Protein AF-A0A395HA21-F1 (afdb_monomer_lite)

pLDDT: mean 70.27, std 20.76, range [34.28, 98.25]

Secondary structure (DSSP, 8-state):
-------------PPP----PPPGGGGS-HHHHHHHHHHHHHHHHHTSSS--HHHHHHHHHHHHHHHHHHHHHHHHHHHHTT---------------S-PPP---------------------S------HHHHHHHHHHHHS-----------------

Structure (mmCIF, N/CA/C/O backbone):
data_AF-A0A395HA21-F1
#
_entry.id   AF-A0A395HA21-F1
#
loop_
_atom_site.group_PDB
_atom_site.id
_atom_site.type_symbol
_atom_site.label_atom_id
_atom_site.label_alt_id
_atom_site.label_comp_id
_atom_site.label_asym_id
_atom_site.label_entity_id
_atom_site.label_seq_id
_atom_site.pdbx_PDB_ins_code
_atom_site.Cartn_x
_atom_site.Cartn_y
_atom_site.Cartn_z
_atom_site.occupancy
_atom_site.B_iso_or_equiv
_atom_site.auth_seq_id
_atom_site.auth_comp_id
_atom_site.auth_asym_id
_atom_site.auth_atom_id
_atom_site.pdbx_PDB_model_num
ATOM 1 N N . MET A 1 1 ? -11.112 69.342 29.664 1.00 49.16 1 MET A N 1
ATOM 2 C CA . MET A 1 1 ? -11.688 67.986 29.540 1.00 49.16 1 MET A CA 1
ATOM 3 C C . MET A 1 1 ? -12.685 68.012 28.393 1.00 49.16 1 MET A C 1
ATOM 5 O O . MET A 1 1 ? -13.683 68.688 28.563 1.00 49.16 1 MET A O 1
ATOM 9 N N . SER A 1 2 ? -12.407 67.342 27.269 1.00 48.25 2 SER A N 1
ATOM 10 C CA . SER A 1 2 ? -13.402 66.974 26.243 1.00 48.25 2 SER A CA 1
ATOM 11 C C . SER A 1 2 ? -12.872 65.778 25.454 1.00 48.25 2 SER A C 1
ATOM 13 O O . SER A 1 2 ? -11.763 65.806 24.929 1.00 48.25 2 SER A O 1
ATOM 15 N N . TYR A 1 3 ? -13.663 64.717 25.450 1.00 50.31 3 TYR A N 1
ATOM 16 C CA . TYR A 1 3 ? -13.433 63.401 24.862 1.00 50.31 3 TYR A CA 1
ATOM 17 C C . TYR A 1 3 ? -13.964 63.403 23.427 1.00 50.31 3 TYR A C 1
ATOM 19 O O . TYR A 1 3 ? -15.139 63.689 23.207 1.00 50.31 3 TYR A O 1
ATOM 27 N N . THR A 1 4 ? -13.130 63.052 22.451 1.00 57.47 4 THR A N 1
ATOM 28 C CA . THR A 1 4 ? -13.604 62.657 21.121 1.00 57.47 4 THR A CA 1
ATOM 29 C C . THR A 1 4 ? -13.410 61.160 20.944 1.00 57.47 4 THR A C 1
ATOM 31 O O . THR A 1 4 ? -12.383 60.574 21.282 1.00 57.47 4 THR A O 1
ATOM 34 N N . SER A 1 5 ? -14.499 60.545 20.505 1.00 57.50 5 SER A N 1
ATOM 35 C CA . SER A 1 5 ? -14.757 59.118 20.446 1.00 57.50 5 SER A CA 1
ATOM 36 C C . SER A 1 5 ? -14.635 58.613 19.008 1.00 57.50 5 SER A C 1
ATOM 38 O O . SER A 1 5 ? -14.953 59.345 18.075 1.00 57.50 5 SER A O 1
ATOM 40 N N . SER A 1 6 ? -14.310 57.319 18.886 1.00 52.41 6 SER A N 1
ATOM 41 C CA . SER A 1 6 ? -14.454 56.446 17.702 1.00 52.41 6 SER A CA 1
ATOM 42 C C . SER A 1 6 ? -13.463 56.701 16.550 1.00 52.41 6 SER A C 1
ATOM 44 O O . SER A 1 6 ? -13.144 57.826 16.216 1.00 52.41 6 SER A O 1
ATOM 46 N N . SER A 1 7 ? -12.885 55.698 15.885 1.00 54.88 7 SER A N 1
ATOM 47 C CA . SER A 1 7 ? -13.461 54.426 15.445 1.00 54.88 7 SER A CA 1
ATOM 48 C C . SER A 1 7 ? -12.367 53.361 15.271 1.00 54.88 7 SER A C 1
ATOM 50 O O . SER A 1 7 ? -11.304 53.627 14.709 1.00 54.88 7 SER A O 1
ATOM 52 N N . ARG A 1 8 ? -12.634 52.138 15.746 1.00 59.31 8 ARG A N 1
ATOM 53 C CA . ARG A 1 8 ? -11.803 50.955 15.496 1.00 59.31 8 ARG A CA 1
ATOM 54 C C . ARG A 1 8 ? -12.251 50.307 14.187 1.00 59.31 8 ARG A C 1
ATOM 56 O O . ARG A 1 8 ? -13.202 49.536 14.184 1.00 59.31 8 ARG A O 1
ATOM 63 N N . PHE A 1 9 ? -11.519 50.541 13.105 1.00 51.97 9 PHE A N 1
ATOM 64 C CA . PHE A 1 9 ? -11.480 49.601 11.985 1.00 51.97 9 PHE A CA 1
ATOM 65 C C . PHE A 1 9 ? -10.106 48.940 11.962 1.00 51.97 9 PHE A C 1
ATOM 67 O O . PHE A 1 9 ? -9.192 49.353 11.251 1.00 51.97 9 PHE A O 1
ATOM 74 N N . SER A 1 10 ? -9.946 47.902 12.782 1.00 59.81 10 SER A N 1
ATOM 75 C CA . SER A 1 10 ? -8.833 46.970 12.632 1.00 59.81 10 SER A CA 1
ATOM 76 C C . SER A 1 10 ? -9.052 46.202 11.332 1.00 59.81 10 SER A C 1
ATOM 78 O O . SER A 1 10 ? -9.938 45.359 11.224 1.00 59.81 10 SER A O 1
ATOM 80 N N . LYS A 1 11 ? -8.259 46.557 10.323 1.00 57.91 11 LYS A N 1
ATOM 81 C CA . LYS A 1 11 ? -8.161 45.886 9.030 1.00 57.91 11 LYS A CA 1
ATOM 82 C C . LYS A 1 11 ? -7.947 44.389 9.275 1.00 57.91 11 LYS A C 1
ATOM 84 O O . LYS A 1 11 ? -6.909 43.993 9.800 1.00 57.91 11 LYS A O 1
ATOM 89 N N . SER A 1 12 ? -8.953 43.578 8.945 1.00 56.81 12 SER A N 1
ATOM 90 C CA . SER A 1 12 ? -8.865 42.118 8.966 1.00 56.81 12 SER A CA 1
ATOM 91 C C . SER A 1 12 ? -7.740 41.697 8.025 1.00 56.81 12 SER A C 1
ATOM 93 O O . SER A 1 12 ? -7.877 41.761 6.802 1.00 56.81 12 SER A O 1
ATOM 95 N N . THR A 1 13 ? -6.589 41.347 8.595 1.00 61.19 13 THR A N 1
ATOM 96 C CA . THR A 1 13 ? -5.517 40.700 7.851 1.00 61.19 13 THR A CA 1
ATOM 97 C C . THR A 1 13 ? -5.938 39.244 7.685 1.00 61.19 13 THR A C 1
ATOM 99 O O . THR A 1 13 ? -5.944 38.462 8.635 1.00 61.19 13 THR A O 1
ATOM 102 N N . SER A 1 14 ? -6.410 38.895 6.488 1.00 61.38 14 SER A N 1
ATOM 103 C CA . SER A 1 14 ? -6.635 37.497 6.128 1.00 61.38 14 SER A CA 1
ATOM 104 C C . SER A 1 14 ? -5.322 36.743 6.361 1.00 61.38 14 SER A C 1
ATOM 106 O O . SER A 1 14 ? -4.301 37.167 5.810 1.00 61.38 14 SER A O 1
ATOM 108 N N . PRO A 1 15 ? -5.289 35.651 7.147 1.00 60.72 15 PRO A N 1
ATOM 109 C CA . PRO A 1 15 ? -4.073 34.866 7.271 1.00 60.72 15 PRO A CA 1
ATOM 110 C C . PRO A 1 15 ? -3.703 34.360 5.876 1.00 60.72 15 PRO A C 1
ATOM 112 O O . PRO A 1 15 ? -4.521 33.747 5.188 1.00 60.72 15 PRO A O 1
ATOM 115 N N . ALA A 1 16 ? -2.484 34.681 5.441 1.00 64.12 16 ALA A N 1
ATOM 116 C CA . ALA A 1 16 ? -1.940 34.237 4.166 1.00 64.12 16 ALA A CA 1
ATOM 117 C C . ALA A 1 16 ? -2.137 32.716 4.008 1.00 64.12 16 ALA A C 1
ATOM 119 O O . ALA A 1 16 ? -2.006 31.985 5.001 1.00 64.12 16 ALA A O 1
ATOM 120 N N . PRO A 1 17 ? -2.446 32.213 2.796 1.00 61.84 17 PRO A N 1
ATOM 121 C CA . PRO A 1 17 ? -2.567 30.782 2.565 1.00 61.84 17 PRO A CA 1
ATOM 122 C C . PRO A 1 17 ? -1.251 30.131 2.982 1.00 61.84 17 PRO A C 1
ATOM 124 O O . PRO A 1 17 ? -0.201 30.392 2.395 1.00 61.84 17 PRO A O 1
ATOM 127 N N . ARG A 1 18 ? -1.293 29.322 4.048 1.00 65.31 18 ARG A N 1
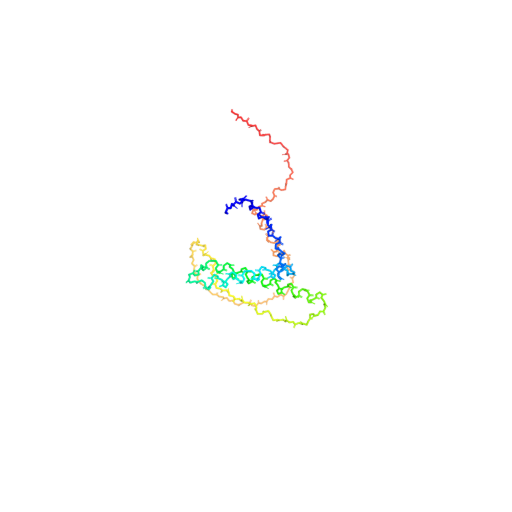ATOM 128 C CA . ARG A 1 18 ? -0.132 28.559 4.504 1.00 65.31 18 ARG A CA 1
ATOM 129 C C . ARG A 1 18 ? 0.366 27.773 3.300 1.00 65.31 18 ARG A C 1
ATOM 131 O O . ARG A 1 18 ? -0.347 26.899 2.809 1.00 65.31 18 ARG A O 1
ATOM 138 N N . THR A 1 19 ? 1.574 28.075 2.835 1.00 56.91 19 THR A N 1
ATOM 139 C CA . THR A 1 19 ? 2.300 27.227 1.895 1.00 56.91 19 THR A CA 1
ATOM 140 C C . THR A 1 19 ? 2.439 25.871 2.576 1.00 56.91 19 THR A C 1
ATOM 142 O O . THR A 1 19 ? 3.310 25.681 3.429 1.00 56.91 19 THR A O 1
ATOM 145 N N . ARG A 1 20 ? 1.513 24.944 2.294 1.00 64.50 20 ARG A N 1
ATOM 146 C CA . ARG A 1 20 ? 1.637 23.549 2.705 1.00 64.50 20 ARG A CA 1
ATOM 147 C C . ARG A 1 20 ? 2.953 23.096 2.098 1.00 64.50 20 ARG A C 1
ATOM 149 O O . ARG A 1 20 ? 3.033 22.938 0.882 1.00 64.50 20 ARG A O 1
ATOM 156 N N . ARG A 1 21 ? 3.995 22.950 2.927 1.00 61.56 21 ARG A N 1
ATOM 157 C CA . ARG A 1 21 ? 5.209 22.251 2.507 1.00 61.56 21 ARG A CA 1
ATOM 158 C C . ARG A 1 21 ? 4.727 20.954 1.856 1.00 61.56 21 ARG A C 1
ATOM 160 O O . ARG A 1 21 ? 3.937 20.253 2.502 1.00 61.56 21 ARG A O 1
ATOM 167 N N . PRO A 1 22 ? 5.106 20.657 0.600 1.00 55.78 22 PRO A N 1
ATOM 168 C CA . PRO A 1 22 ? 4.817 19.350 0.046 1.00 55.78 22 PRO A CA 1
ATOM 169 C C . PRO A 1 22 ? 5.372 18.351 1.053 1.00 55.78 22 PRO A C 1
ATOM 171 O O . PRO A 1 22 ? 6.526 18.469 1.473 1.00 55.78 22 PRO A O 1
ATOM 174 N N . SER A 1 23 ? 4.508 17.455 1.537 1.00 55.88 23 SER A N 1
ATOM 175 C CA . SER A 1 23 ? 4.953 16.397 2.434 1.00 55.88 23 SER A CA 1
ATOM 176 C C . SER A 1 23 ? 6.177 15.743 1.785 1.00 55.88 23 SER A C 1
ATOM 178 O O . SER A 1 23 ? 6.152 15.556 0.565 1.00 55.88 23 SER A O 1
ATOM 180 N N . PRO A 1 24 ? 7.247 15.410 2.524 1.00 56.88 24 PRO A N 1
ATOM 181 C CA . PRO A 1 24 ? 8.401 14.714 1.949 1.00 56.88 24 PRO A CA 1
ATOM 182 C C . PRO A 1 24 ? 8.003 13.426 1.194 1.00 56.88 24 PRO A C 1
ATOM 184 O O . PRO A 1 24 ? 8.704 12.992 0.285 1.00 56.88 24 PRO A O 1
ATOM 187 N N . LEU A 1 25 ? 6.809 12.891 1.476 1.00 55.81 25 LEU A N 1
ATOM 188 C CA . LEU A 1 25 ? 6.130 11.812 0.750 1.00 55.81 25 LEU A CA 1
ATOM 189 C C . LEU A 1 25 ? 5.638 12.175 -0.666 1.00 55.81 25 LEU A C 1
ATOM 191 O O . LEU A 1 25 ? 5.136 11.316 -1.378 1.00 55.81 25 LEU A O 1
ATOM 195 N N . GLY A 1 26 ? 5.724 13.429 -1.106 1.00 54.91 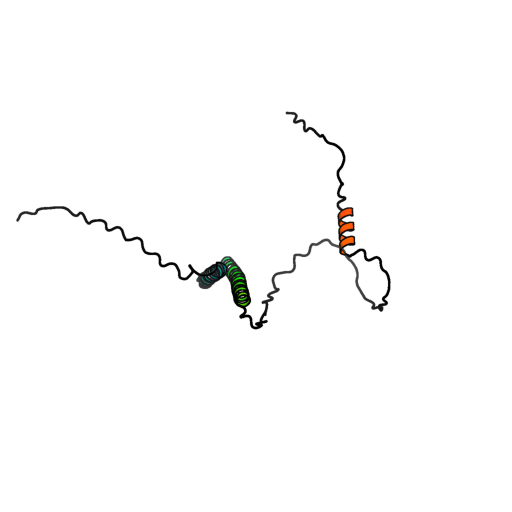26 GLY A N 1
ATOM 196 C CA . GLY A 1 26 ? 5.185 13.870 -2.397 1.00 54.91 26 GLY A CA 1
ATOM 197 C C . GLY A 1 26 ? 5.918 13.284 -3.607 1.00 54.91 26 GLY A C 1
ATOM 198 O O . GLY A 1 26 ? 5.374 13.292 -4.706 1.00 54.91 26 GLY A O 1
ATOM 199 N N . ARG A 1 27 ? 7.139 12.770 -3.405 1.00 61.41 27 ARG A N 1
ATOM 200 C CA . ARG A 1 27 ? 8.011 12.234 -4.464 1.00 61.41 27 ARG A CA 1
ATOM 201 C C . ARG A 1 27 ? 8.200 10.717 -4.404 1.00 61.41 27 ARG A C 1
ATOM 203 O O . ARG A 1 27 ? 8.956 10.177 -5.203 1.00 61.41 27 ARG A O 1
ATOM 210 N N . THR A 1 28 ? 7.568 10.033 -3.455 1.00 72.44 28 THR A N 1
ATOM 211 C CA . THR A 1 28 ? 7.752 8.592 -3.257 1.00 72.44 28 THR A CA 1
ATOM 212 C C . THR A 1 28 ? 6.740 7.782 -4.072 1.00 72.44 28 THR A C 1
ATOM 214 O O . THR A 1 28 ? 5.617 8.233 -4.325 1.00 72.44 28 THR A O 1
ATOM 217 N N . SER A 1 29 ? 7.131 6.576 -4.512 1.00 87.12 29 SER A N 1
ATOM 218 C CA . SER A 1 29 ? 6.230 5.672 -5.242 1.00 87.12 29 SER A CA 1
ATOM 219 C C . SER A 1 29 ? 4.972 5.375 -4.414 1.00 87.12 29 SER A C 1
ATOM 221 O O . SER A 1 29 ? 4.975 5.470 -3.184 1.00 87.12 29 SER A O 1
ATOM 223 N N . LEU A 1 30 ? 3.856 5.036 -5.071 1.00 92.56 30 LEU A N 1
ATOM 224 C CA . LEU A 1 30 ? 2.605 4.703 -4.375 1.00 92.56 30 LEU A CA 1
ATOM 225 C C . LEU A 1 30 ? 2.811 3.590 -3.339 1.00 92.56 30 LEU A C 1
ATOM 227 O O . LEU A 1 30 ? 2.324 3.721 -2.218 1.00 92.56 30 LEU A O 1
ATOM 231 N N . HIS A 1 31 ? 3.549 2.538 -3.698 1.00 95.00 31 HIS A N 1
ATOM 232 C CA . HIS A 1 31 ? 3.835 1.413 -2.810 1.00 95.00 31 HIS A CA 1
ATOM 233 C C . HIS A 1 31 ? 4.614 1.853 -1.567 1.00 95.00 31 HIS A C 1
ATOM 235 O O . HIS A 1 31 ? 4.243 1.478 -0.457 1.00 95.00 31 HIS A O 1
ATOM 241 N N . LEU A 1 32 ? 5.604 2.737 -1.732 1.00 95.44 32 LEU A N 1
ATOM 242 C CA . LEU A 1 32 ? 6.364 3.292 -0.613 1.00 95.44 32 LEU A CA 1
ATOM 243 C C . LEU A 1 32 ? 5.488 4.157 0.295 1.00 95.44 32 LEU A C 1
ATOM 245 O O . LEU A 1 32 ? 5.533 4.015 1.513 1.00 95.44 32 LEU A O 1
ATOM 249 N N . ARG A 1 33 ? 4.633 5.011 -0.280 1.00 95.56 33 ARG A N 1
ATOM 250 C CA . ARG A 1 33 ? 3.685 5.815 0.509 1.00 95.56 33 ARG A CA 1
ATOM 251 C C . ARG A 1 33 ? 2.734 4.945 1.318 1.00 95.56 33 ARG A C 1
ATOM 253 O O . ARG A 1 33 ? 2.517 5.222 2.491 1.00 95.56 33 ARG A O 1
ATOM 260 N N . LEU A 1 34 ? 2.171 3.909 0.698 1.00 95.94 34 LEU A N 1
ATOM 261 C CA . LEU A 1 34 ? 1.250 3.002 1.373 1.00 95.94 34 LEU A CA 1
ATOM 262 C C . LEU A 1 34 ? 1.940 2.250 2.515 1.00 95.94 34 LEU A C 1
ATOM 264 O O . LEU A 1 34 ? 1.362 2.139 3.595 1.00 95.94 34 LEU A O 1
ATOM 268 N N . SER A 1 35 ? 3.175 1.796 2.296 1.00 96.94 35 SER A N 1
ATOM 269 C CA . SER A 1 35 ? 3.979 1.148 3.331 1.00 96.94 35 SER A CA 1
ATOM 270 C C . SER A 1 35 ? 4.199 2.077 4.514 1.00 96.94 35 SER A C 1
ATOM 272 O O . SER A 1 35 ? 3.851 1.726 5.631 1.00 96.94 35 SER A O 1
ATOM 274 N N . LEU A 1 36 ? 4.667 3.301 4.281 1.00 96.62 36 LEU A N 1
ATOM 275 C CA . LEU A 1 36 ? 4.924 4.244 5.371 1.00 96.62 36 LEU A CA 1
ATOM 276 C C . LEU A 1 36 ? 3.648 4.582 6.159 1.00 96.62 36 LEU A C 1
ATOM 278 O O . LEU A 1 36 ? 3.654 4.526 7.384 1.00 96.62 36 LEU A O 1
ATOM 282 N N . LEU A 1 37 ? 2.533 4.853 5.471 1.00 96.94 37 LEU A N 1
ATOM 283 C CA . LEU A 1 37 ? 1.261 5.185 6.124 1.00 96.94 37 LEU A CA 1
ATOM 284 C C . LEU A 1 37 ? 0.667 4.012 6.915 1.00 96.94 37 LEU A C 1
ATOM 286 O O . LEU A 1 37 ? 0.115 4.212 7.993 1.00 96.94 37 LEU A O 1
ATOM 290 N N . SER A 1 38 ? 0.723 2.794 6.371 1.00 97.50 38 SER A N 1
ATOM 291 C CA . SER A 1 38 ? 0.188 1.612 7.059 1.00 97.50 38 SER A CA 1
ATOM 292 C C . SER A 1 38 ? 1.049 1.195 8.249 1.00 97.50 38 SER A C 1
ATOM 294 O O . SER A 1 38 ? 0.481 0.795 9.261 1.00 97.50 38 SER A O 1
ATOM 296 N N . GLY A 1 39 ? 2.373 1.361 8.167 1.00 97.75 39 GLY A N 1
ATOM 297 C CA . GLY A 1 39 ? 3.294 1.151 9.287 1.00 97.75 39 GLY A CA 1
ATOM 298 C C . GLY A 1 39 ? 3.055 2.146 10.421 1.00 97.75 39 GLY A C 1
ATOM 299 O O . GLY A 1 39 ? 2.817 1.733 11.550 1.00 97.75 39 GLY A O 1
ATOM 300 N N . GLU A 1 40 ? 2.981 3.444 10.109 1.00 97.88 40 GLU A N 1
ATOM 301 C CA . GLU A 1 40 ? 2.679 4.491 11.100 1.00 97.88 40 GLU A CA 1
ATOM 302 C C . GLU A 1 40 ? 1.334 4.236 11.801 1.00 97.88 40 GLU A C 1
ATOM 304 O O . GLU A 1 40 ? 1.207 4.387 13.016 1.00 97.88 40 GLU A O 1
ATOM 309 N N . LYS A 1 41 ? 0.311 3.817 11.044 1.00 97.94 41 LYS A N 1
ATOM 310 C CA . LYS A 1 41 ? -1.006 3.490 11.607 1.00 97.94 41 LYS A CA 1
ATOM 311 C C . LYS A 1 41 ? -0.981 2.246 12.485 1.00 97.94 41 LYS A C 1
ATOM 313 O O . LYS A 1 41 ? -1.597 2.268 13.546 1.00 97.94 41 LYS A O 1
ATOM 318 N N . TYR A 1 42 ? -0.263 1.206 12.068 1.00 98.00 42 TYR A N 1
ATOM 319 C CA . TYR A 1 42 ? -0.051 0.014 12.883 1.00 98.00 42 TYR A CA 1
ATOM 320 C C . TYR A 1 42 ? 0.616 0.372 14.216 1.00 98.00 42 TYR A C 1
ATOM 322 O O . TYR A 1 42 ? 0.099 0.020 15.273 1.00 98.00 42 TYR A O 1
ATOM 330 N N . GLU A 1 43 ? 1.711 1.134 14.179 1.00 97.75 43 GLU A N 1
ATOM 331 C CA . GLU A 1 43 ? 2.425 1.575 15.380 1.00 97.75 43 GLU A CA 1
ATOM 332 C C . GLU A 1 43 ? 1.516 2.400 16.296 1.00 97.75 43 GLU A C 1
ATOM 334 O O . GLU A 1 43 ? 1.413 2.112 17.490 1.00 97.75 43 GLU A O 1
ATOM 339 N N . GLN A 1 44 ? 0.788 3.368 15.731 1.00 97.62 44 GLN A N 1
ATOM 340 C CA . GLN A 1 44 ? -0.149 4.213 16.470 1.00 97.62 44 GLN A CA 1
ATOM 341 C C . GLN A 1 44 ? -1.240 3.399 17.182 1.00 97.62 44 GLN A C 1
ATOM 343 O O . GLN A 1 44 ? -1.580 3.701 18.325 1.00 97.62 44 GLN A O 1
ATOM 348 N N . GLU A 1 45 ? -1.804 2.393 16.517 1.00 97.19 45 GLU A N 1
ATOM 349 C CA . GLU A 1 45 ? -2.855 1.548 17.091 1.00 97.19 45 GLU A CA 1
ATOM 350 C C . GLU A 1 45 ? -2.315 0.559 18.113 1.00 97.19 45 GLU A C 1
ATOM 352 O O . GLU A 1 45 ? -2.915 0.394 19.170 1.00 97.19 45 GLU A O 1
ATOM 357 N N . SER A 1 46 ? -1.165 -0.054 17.833 1.00 97.44 46 SER A N 1
ATOM 358 C CA . SER A 1 46 ? -0.519 -1.013 18.734 1.00 97.44 46 SER A CA 1
ATOM 359 C C . SER A 1 46 ? -0.009 -0.374 20.029 1.00 97.44 46 SER A C 1
ATOM 361 O O . SER A 1 46 ? 0.050 -1.039 21.057 1.00 97.44 46 SER A O 1
ATOM 363 N N . SER A 1 47 ? 0.328 0.919 19.987 1.00 97.88 47 SER A N 1
ATOM 364 C CA . SER A 1 47 ? 0.795 1.704 21.137 1.00 97.88 47 SER A CA 1
ATOM 365 C C . SER A 1 47 ? -0.359 2.291 21.962 1.00 97.88 47 SER A C 1
ATOM 367 O O . SER A 1 47 ? -0.156 2.836 23.050 1.00 97.88 47 SER A O 1
ATOM 369 N N . ALA A 1 48 ? -1.597 2.195 21.465 1.00 97.12 48 ALA A N 1
ATOM 370 C CA . ALA A 1 48 ? -2.760 2.629 22.220 1.00 97.12 48 ALA A CA 1
ATOM 371 C C . ALA A 1 48 ? -2.905 1.801 23.504 1.00 97.12 48 ALA A C 1
ATOM 373 O O . ALA A 1 48 ? -2.622 0.606 23.537 1.00 97.12 48 ALA A O 1
ATOM 374 N N . LYS A 1 49 ? -3.414 2.436 24.566 1.00 97.12 49 LYS A N 1
ATOM 375 C CA . LYS A 1 49 ? -3.687 1.761 25.844 1.00 97.12 49 LYS A CA 1
ATOM 376 C C . LYS A 1 49 ? -4.627 0.557 25.676 1.00 97.12 49 LYS A C 1
ATOM 378 O O . LYS A 1 49 ? -4.498 -0.422 26.402 1.00 97.12 49 LYS A O 1
ATOM 383 N N . GLU A 1 50 ? -5.549 0.651 24.721 1.00 96.56 50 GLU A N 1
ATOM 384 C CA . GLU A 1 50 ? -6.462 -0.417 24.313 1.00 96.56 50 GLU A CA 1
ATOM 385 C C . GLU A 1 50 ? -6.379 -0.581 22.784 1.00 96.56 50 GLU A C 1
ATOM 387 O O . GLU A 1 50 ? -7.046 0.156 22.051 1.00 96.56 50 GLU A O 1
ATOM 392 N N . PRO A 1 51 ? -5.519 -1.481 22.275 1.00 96.50 51 PRO A N 1
ATOM 393 C CA . PRO A 1 51 ? -5.332 -1.664 20.840 1.00 96.50 51 PRO A CA 1
ATOM 394 C C . PRO A 1 51 ? -6.493 -2.453 20.215 1.00 96.50 51 PRO A C 1
ATOM 396 O O . PRO A 1 51 ? -6.868 -3.525 20.694 1.00 96.50 51 PRO A O 1
ATOM 399 N N . ASP A 1 52 ? -7.024 -1.972 19.087 1.00 97.38 52 ASP A N 1
ATOM 400 C CA . ASP A 1 52 ? -7.954 -2.755 18.266 1.00 97.38 52 ASP A CA 1
ATOM 401 C C . ASP A 1 52 ? -7.167 -3.765 17.423 1.00 97.38 52 ASP A C 1
ATOM 403 O O . ASP A 1 52 ? -6.609 -3.436 16.375 1.00 97.38 52 ASP A O 1
ATOM 407 N N . LEU A 1 53 ? -7.160 -5.023 17.866 1.00 97.50 53 LEU A N 1
ATOM 408 C CA . LEU A 1 53 ? -6.431 -6.105 17.203 1.00 97.50 53 LEU A CA 1
ATOM 409 C C . LEU A 1 53 ? -6.827 -6.286 15.733 1.00 97.50 53 LEU A C 1
ATOM 411 O O . LEU A 1 53 ? -5.972 -6.591 14.904 1.00 97.50 53 LEU A O 1
ATOM 415 N N . ARG A 1 54 ? -8.099 -6.079 15.371 1.00 98.00 54 ARG A N 1
ATOM 416 C CA . ARG A 1 54 ? -8.540 -6.238 13.975 1.00 98.00 54 ARG A CA 1
ATOM 417 C C . ARG A 1 54 ? -7.930 -5.159 13.096 1.00 98.00 54 ARG A C 1
ATOM 419 O O . ARG A 1 54 ? -7.547 -5.428 11.953 1.00 98.00 54 ARG A O 1
ATOM 426 N N . ARG A 1 55 ? -7.847 -3.943 13.626 1.00 97.75 55 ARG A N 1
ATOM 427 C CA . ARG A 1 55 ? -7.282 -2.794 12.930 1.00 97.75 55 ARG A CA 1
ATOM 428 C C . ARG A 1 55 ? -5.758 -2.914 12.828 1.00 97.75 55 ARG A C 1
ATOM 430 O O . ARG A 1 55 ? -5.239 -2.828 11.712 1.00 97.75 55 ARG A O 1
ATOM 437 N N . CYS A 1 56 ? -5.092 -3.332 13.909 1.00 97.88 56 CYS A N 1
ATOM 438 C CA . CYS A 1 56 ? -3.663 -3.651 13.921 1.00 97.88 56 CYS A CA 1
ATOM 439 C C . CYS A 1 56 ? -3.302 -4.704 12.863 1.00 97.88 56 CYS A C 1
ATOM 441 O O . CYS A 1 56 ? -2.425 -4.470 12.034 1.00 97.88 56 CYS A O 1
ATOM 443 N N . LEU A 1 57 ? -4.010 -5.840 12.832 1.00 98.00 57 LEU A N 1
ATOM 444 C CA . LEU A 1 57 ? -3.759 -6.903 11.851 1.00 98.00 57 LEU A CA 1
ATOM 445 C C . LEU A 1 57 ? -3.990 -6.428 10.412 1.00 98.00 57 LEU A C 1
ATOM 447 O O . LEU A 1 57 ? -3.225 -6.768 9.509 1.00 98.00 57 LEU A O 1
ATOM 451 N N . SER A 1 58 ? -5.014 -5.601 10.195 1.00 98.12 58 SER A N 1
ATOM 452 C CA . SER A 1 58 ? -5.290 -5.022 8.877 1.00 98.12 58 SER A CA 1
ATOM 453 C C . SER A 1 58 ? -4.149 -4.110 8.418 1.00 98.12 58 SER A C 1
ATOM 455 O O . SER A 1 58 ? -3.688 -4.223 7.279 1.00 98.12 58 SER A O 1
ATOM 457 N N . HIS A 1 59 ? -3.652 -3.236 9.298 1.00 98.25 59 HIS A N 1
ATOM 458 C CA . HIS A 1 59 ? -2.523 -2.361 8.992 1.00 98.25 59 HIS A CA 1
ATOM 459 C C . HIS A 1 59 ? -1.223 -3.139 8.779 1.00 98.25 59 HIS A C 1
ATOM 461 O O . HIS A 1 59 ? -0.525 -2.866 7.803 1.00 98.25 59 HIS A O 1
ATOM 467 N N . ALA A 1 60 ? -0.945 -4.154 9.600 1.00 98.00 60 ALA A N 1
ATOM 468 C CA . ALA A 1 60 ? 0.214 -5.030 9.443 1.00 98.00 60 ALA A CA 1
ATOM 469 C C . ALA A 1 60 ? 0.197 -5.773 8.096 1.00 98.00 60 ALA A C 1
ATOM 471 O O . ALA A 1 60 ? 1.206 -5.809 7.389 1.00 98.00 60 ALA A O 1
ATOM 472 N N . HIS A 1 61 ? -0.961 -6.298 7.687 1.00 98.12 61 HIS A N 1
ATOM 473 C CA . HIS A 1 61 ? -1.107 -6.980 6.401 1.00 98.12 61 HIS A CA 1
ATOM 474 C C . HIS A 1 61 ? -0.863 -6.037 5.212 1.00 98.12 61 HIS A C 1
ATOM 476 O O . HIS A 1 61 ? -0.130 -6.370 4.276 1.00 98.12 61 HIS A O 1
ATOM 482 N N . ILE A 1 62 ? -1.450 -4.835 5.249 1.00 97.81 62 ILE A N 1
ATOM 483 C CA . ILE A 1 62 ? -1.245 -3.819 4.207 1.00 97.81 62 ILE A CA 1
ATOM 484 C C . ILE A 1 62 ? 0.228 -3.392 4.161 1.00 97.81 62 ILE A C 1
ATOM 486 O O . ILE A 1 62 ? 0.800 -3.287 3.071 1.00 97.81 62 ILE A O 1
ATOM 490 N N . HIS A 1 63 ? 0.853 -3.193 5.322 1.00 97.94 63 HIS A N 1
ATOM 491 C CA . HIS A 1 63 ? 2.264 -2.846 5.443 1.00 97.94 63 HIS A CA 1
ATOM 492 C C . HIS A 1 63 ? 3.154 -3.904 4.790 1.00 97.94 63 HIS A C 1
ATOM 494 O O . HIS A 1 63 ? 3.902 -3.584 3.870 1.00 97.94 63 HIS A O 1
ATOM 500 N N . ALA A 1 64 ? 3.003 -5.176 5.165 1.00 97.31 64 ALA A N 1
ATOM 501 C CA . ALA A 1 64 ? 3.789 -6.272 4.602 1.00 97.31 64 ALA A CA 1
ATOM 502 C C . ALA A 1 64 ? 3.646 -6.365 3.073 1.00 97.31 64 ALA A C 1
ATOM 504 O O . ALA A 1 64 ? 4.640 -6.394 2.341 1.00 97.31 64 ALA A O 1
ATOM 505 N N . LYS A 1 65 ? 2.406 -6.324 2.570 1.00 97.62 65 LYS A N 1
ATOM 506 C CA . LYS A 1 65 ? 2.128 -6.403 1.131 1.00 97.62 65 LYS A CA 1
ATOM 507 C C . LYS A 1 65 ? 2.713 -5.223 0.357 1.00 97.62 65 LYS A C 1
ATOM 509 O O . LYS A 1 65 ? 3.280 -5.399 -0.721 1.00 97.62 65 LYS A O 1
ATOM 514 N N . SER A 1 66 ? 2.565 -4.011 0.884 1.00 97.19 66 SER A N 1
ATOM 515 C CA . SER A 1 66 ? 3.102 -2.811 0.239 1.00 97.19 66 SER A CA 1
ATOM 516 C C . SER A 1 66 ? 4.632 -2.775 0.277 1.00 97.19 66 SER A C 1
ATOM 518 O O . SER A 1 66 ? 5.239 -2.447 -0.740 1.00 97.19 66 SER A O 1
ATOM 520 N N . MET A 1 67 ? 5.260 -3.227 1.365 1.00 96.75 67 MET A N 1
ATOM 521 C CA . MET A 1 67 ? 6.715 -3.358 1.472 1.00 96.75 67 MET A CA 1
ATOM 522 C C . MET A 1 67 ? 7.277 -4.379 0.472 1.00 96.75 67 MET A C 1
ATOM 524 O O . MET A 1 67 ? 8.295 -4.122 -0.167 1.00 96.75 67 MET A O 1
ATOM 528 N N . ALA A 1 68 ? 6.595 -5.511 0.265 1.00 95.94 68 ALA A N 1
ATOM 529 C CA . ALA A 1 68 ? 6.981 -6.494 -0.751 1.00 95.94 68 ALA A CA 1
ATOM 530 C C . ALA A 1 68 ? 6.966 -5.895 -2.170 1.00 95.94 68 ALA A C 1
ATOM 532 O O . ALA A 1 68 ? 7.860 -6.162 -2.978 1.00 95.94 68 ALA A O 1
ATOM 533 N N . MET A 1 69 ? 5.987 -5.033 -2.462 1.00 94.94 69 MET A N 1
ATOM 534 C CA . MET A 1 69 ? 5.940 -4.290 -3.722 1.00 94.94 69 MET A CA 1
ATOM 535 C C . MET A 1 69 ? 7.067 -3.260 -3.824 1.00 94.94 69 MET A C 1
ATOM 537 O O . MET A 1 69 ? 7.702 -3.185 -4.866 1.00 94.94 69 MET A O 1
ATOM 541 N N . VAL A 1 70 ? 7.392 -2.537 -2.748 1.00 95.50 70 VAL A N 1
ATOM 542 C CA . VAL A 1 70 ? 8.548 -1.619 -2.724 1.00 95.50 70 VAL A CA 1
ATOM 543 C C . VAL A 1 70 ? 9.848 -2.362 -3.021 1.00 95.50 70 VAL A C 1
ATOM 545 O O . VAL A 1 70 ? 10.617 -1.934 -3.878 1.00 95.50 70 VAL A O 1
ATOM 548 N N . LYS A 1 71 ? 10.084 -3.504 -2.365 1.00 93.06 71 LYS A N 1
ATOM 549 C CA . LYS A 1 71 ? 11.253 -4.354 -2.637 1.00 93.06 71 LYS A CA 1
ATOM 550 C C . LYS A 1 71 ? 11.296 -4.776 -4.108 1.00 93.06 71 LYS A C 1
ATOM 552 O O . LYS A 1 71 ? 12.349 -4.726 -4.739 1.00 93.06 71 LYS A O 1
ATOM 557 N N . ARG A 1 72 ? 10.148 -5.157 -4.683 1.00 92.31 72 ARG A N 1
ATOM 558 C CA . ARG A 1 72 ? 10.031 -5.490 -6.110 1.00 92.31 72 ARG A CA 1
ATOM 559 C C . ARG A 1 72 ? 10.367 -4.298 -7.007 1.00 92.31 72 ARG A C 1
ATOM 561 O O . ARG A 1 72 ? 11.162 -4.473 -7.925 1.00 92.31 72 ARG A O 1
ATOM 568 N N . ASP A 1 73 ? 9.806 -3.124 -6.735 1.00 91.44 73 ASP A N 1
ATOM 569 C CA . ASP A 1 73 ? 10.054 -1.895 -7.495 1.00 91.44 73 ASP A CA 1
ATOM 570 C C . ASP A 1 73 ? 11.545 -1.548 -7.502 1.00 91.44 73 ASP A C 1
ATOM 572 O O . ASP A 1 73 ? 12.110 -1.272 -8.558 1.00 91.44 73 ASP A O 1
ATOM 576 N N . ILE A 1 74 ? 12.198 -1.628 -6.337 1.00 90.69 74 ILE A N 1
ATOM 577 C CA . ILE A 1 74 ? 13.637 -1.387 -6.191 1.00 90.69 74 ILE A CA 1
ATOM 578 C C . ILE A 1 74 ? 14.434 -2.400 -7.019 1.00 90.69 74 ILE A C 1
ATOM 580 O O . ILE A 1 74 ? 15.281 -1.998 -7.814 1.00 90.69 74 ILE A O 1
ATOM 584 N N . ARG A 1 75 ? 14.129 -3.701 -6.912 1.00 88.81 75 ARG A N 1
ATOM 585 C CA . ARG A 1 75 ? 14.809 -4.746 -7.702 1.00 88.81 75 ARG A CA 1
ATOM 586 C C . ARG A 1 75 ? 14.646 -4.535 -9.207 1.00 88.81 75 ARG A C 1
ATOM 588 O O . ARG A 1 75 ? 15.610 -4.667 -9.956 1.00 88.81 75 ARG A O 1
ATOM 595 N N . VAL A 1 76 ? 13.442 -4.186 -9.661 1.00 87.81 76 VAL A N 1
ATOM 596 C CA . VAL A 1 76 ? 13.174 -3.889 -11.076 1.00 87.81 76 VAL A CA 1
ATOM 597 C C . VAL A 1 76 ? 13.939 -2.646 -11.526 1.00 87.81 76 VAL A C 1
ATOM 599 O O . VAL A 1 76 ? 14.532 -2.664 -12.602 1.00 87.81 76 VAL A O 1
ATOM 602 N N . HIS A 1 77 ? 13.976 -1.596 -10.706 1.00 89.56 77 HIS A N 1
ATOM 603 C CA . HIS A 1 77 ? 14.716 -0.374 -11.004 1.00 89.56 77 HIS A CA 1
ATOM 604 C C . HIS A 1 77 ? 16.225 -0.631 -11.125 1.00 89.56 77 HIS A C 1
ATOM 606 O O . HIS A 1 77 ? 16.829 -0.244 -12.123 1.00 89.56 77 HIS A O 1
ATOM 612 N N . ILE A 1 78 ? 16.813 -1.364 -10.176 1.00 87.00 78 ILE A N 1
ATOM 613 C CA . ILE A 1 78 ? 18.234 -1.749 -10.190 1.00 87.00 78 ILE A CA 1
ATOM 614 C C . ILE A 1 78 ? 18.561 -2.600 -11.422 1.00 87.00 78 ILE A C 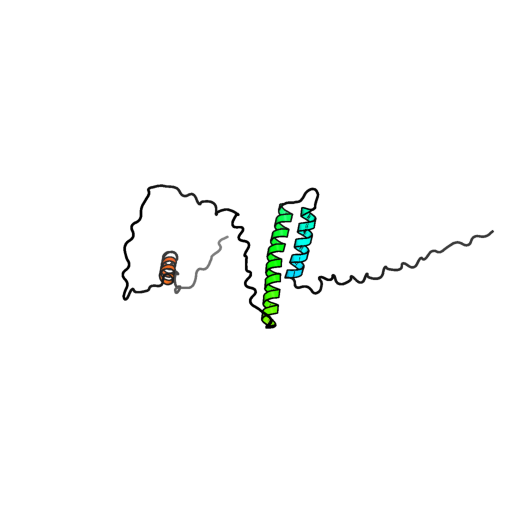1
ATOM 616 O O . ILE A 1 78 ? 19.535 -2.323 -12.126 1.00 87.00 78 ILE A O 1
ATOM 620 N N . ARG A 1 79 ? 17.724 -3.603 -11.731 1.00 86.25 79 ARG A N 1
ATOM 621 C CA . ARG A 1 79 ? 17.880 -4.433 -12.935 1.00 86.25 79 ARG A CA 1
ATOM 622 C C . ARG A 1 79 ? 17.795 -3.592 -14.207 1.00 86.25 79 ARG A C 1
ATOM 624 O O . ARG A 1 79 ? 18.596 -3.784 -15.115 1.00 86.25 79 ARG A O 1
ATOM 631 N N . SER A 1 80 ? 16.867 -2.638 -14.260 1.00 87.81 80 SER A N 1
ATOM 632 C CA . SER A 1 80 ? 16.733 -1.714 -15.390 1.00 87.81 80 SER A CA 1
ATOM 633 C C . SER A 1 80 ? 17.946 -0.797 -15.556 1.00 87.81 80 SER A C 1
ATOM 635 O O . SER A 1 80 ? 18.200 -0.343 -16.667 1.00 87.81 80 SER A O 1
ATOM 637 N N . MET A 1 81 ? 18.681 -0.513 -14.480 1.00 88.62 81 MET A N 1
ATOM 638 C CA . MET A 1 81 ? 19.916 0.272 -14.514 1.00 88.62 81 MET A CA 1
ATOM 639 C C . MET A 1 81 ? 21.166 -0.563 -14.834 1.00 88.62 81 MET A C 1
ATOM 641 O O . MET A 1 81 ? 22.257 -0.005 -14.903 1.00 88.62 81 MET A O 1
ATOM 645 N N . GLY A 1 82 ? 21.041 -1.884 -15.012 1.00 82.94 82 GLY A N 1
ATOM 646 C CA . GLY A 1 82 ? 22.186 -2.769 -15.250 1.00 82.94 82 GLY A CA 1
ATOM 647 C C . GLY A 1 82 ? 23.104 -2.940 -14.032 1.00 82.94 82 GLY A C 1
ATOM 648 O O . GLY A 1 82 ? 24.257 -3.320 -14.195 1.00 82.94 82 GLY A O 1
ATOM 649 N N . MET A 1 83 ? 22.607 -2.655 -12.820 1.00 75.50 83 MET A N 1
ATOM 650 C CA . MET A 1 83 ? 23.381 -2.703 -11.568 1.00 75.50 83 MET A CA 1
ATOM 651 C C . MET A 1 83 ? 23.065 -3.926 -10.688 1.00 75.50 83 MET A C 1
ATOM 653 O O . MET A 1 83 ? 23.416 -3.943 -9.511 1.00 75.50 83 MET A O 1
ATOM 657 N N . ALA A 1 84 ? 22.364 -4.933 -11.214 1.00 66.50 84 ALA A N 1
ATOM 658 C CA . ALA A 1 84 ? 21.989 -6.117 -10.442 1.00 66.50 84 ALA A CA 1
ATOM 659 C C . ALA A 1 84 ? 23.190 -7.069 -10.288 1.00 66.50 84 ALA A C 1
ATOM 661 O O . ALA A 1 84 ? 23.545 -7.766 -11.233 1.00 66.50 84 ALA A O 1
ATOM 662 N N . MET A 1 85 ? 23.802 -7.083 -9.102 1.00 58.75 85 MET A N 1
ATOM 663 C CA . MET A 1 85 ? 24.596 -8.216 -8.616 1.00 58.75 85 MET A CA 1
ATOM 664 C C . MET A 1 85 ? 23.619 -9.183 -7.930 1.00 58.75 85 MET A C 1
ATOM 666 O O . MET A 1 85 ? 22.729 -8.706 -7.226 1.00 58.75 85 MET A O 1
ATOM 670 N N . ASP A 1 86 ? 23.726 -10.490 -8.187 1.00 63.78 86 ASP A N 1
ATOM 671 C CA . ASP A 1 86 ? 22.800 -11.528 -7.693 1.00 63.78 86 ASP A CA 1
ATOM 672 C C . ASP A 1 86 ? 22.689 -11.516 -6.155 1.00 63.78 86 ASP A C 1
ATOM 674 O O . ASP A 1 86 ? 23.523 -12.077 -5.448 1.00 63.78 86 ASP A O 1
ATOM 678 N N . ASP A 1 87 ? 21.655 -10.851 -5.637 1.00 65.00 87 ASP A N 1
ATOM 679 C CA . ASP A 1 87 ? 21.229 -10.901 -4.236 1.00 65.00 87 ASP A CA 1
ATOM 680 C C . ASP A 1 87 ? 20.037 -11.866 -4.148 1.00 65.00 87 ASP A C 1
ATOM 682 O O . ASP A 1 87 ? 18.876 -11.467 -4.250 1.00 65.00 87 ASP A O 1
ATOM 686 N N . ASP A 1 88 ? 20.356 -13.159 -4.067 1.00 57.66 88 ASP A N 1
ATOM 687 C CA . ASP A 1 88 ? 19.432 -14.308 -4.054 1.00 57.66 88 ASP A CA 1
ATOM 688 C C . ASP A 1 88 ? 18.941 -14.621 -2.619 1.00 57.66 88 ASP A C 1
ATOM 690 O O . ASP A 1 88 ? 18.902 -15.766 -2.174 1.00 57.66 88 ASP A O 1
ATOM 694 N N . SER A 1 89 ? 18.646 -13.581 -1.828 1.00 61.16 89 SER A N 1
ATOM 695 C CA . SER A 1 89 ? 18.172 -13.734 -0.444 1.00 61.16 89 SER A CA 1
ATOM 696 C C . SER A 1 89 ? 16.648 -13.616 -0.381 1.00 61.16 89 SER A C 1
ATOM 698 O O . SER A 1 89 ? 16.075 -12.615 0.062 1.00 61.16 89 SER A O 1
ATOM 700 N N . ASP A 1 90 ? 15.997 -14.667 -0.873 1.00 58.88 90 ASP A N 1
ATOM 701 C CA . ASP A 1 90 ? 14.559 -14.910 -0.796 1.00 58.88 90 ASP A CA 1
ATOM 702 C C . ASP A 1 90 ? 14.236 -15.837 0.393 1.00 58.88 90 ASP A C 1
ATOM 704 O O . ASP A 1 90 ? 13.745 -16.947 0.213 1.00 58.88 90 ASP A O 1
ATOM 708 N N . GLU A 1 91 ? 14.495 -15.420 1.636 1.00 56.47 91 GLU A N 1
ATOM 709 C CA . GLU A 1 91 ? 13.851 -16.087 2.782 1.00 56.47 91 GLU A CA 1
ATOM 710 C C . GLU A 1 91 ? 12.398 -15.595 2.868 1.00 56.47 91 GLU A C 1
ATOM 712 O O . GLU A 1 91 ? 12.048 -14.646 3.582 1.00 56.47 91 GLU A O 1
ATOM 717 N N . ASP A 1 92 ? 11.556 -16.219 2.043 1.00 52.19 92 ASP A N 1
ATOM 718 C CA . ASP A 1 92 ? 10.106 -16.155 2.125 1.00 52.19 92 ASP A CA 1
ATOM 719 C C . ASP A 1 92 ? 9.664 -16.610 3.520 1.00 52.19 92 ASP A C 1
ATOM 721 O O . ASP A 1 92 ? 9.890 -17.733 3.964 1.00 52.19 92 ASP A O 1
ATOM 725 N N . THR A 1 93 ? 9.007 -15.701 4.230 1.00 50.12 93 THR A N 1
ATOM 726 C CA . THR A 1 93 ? 8.387 -15.951 5.527 1.00 50.12 93 THR A CA 1
ATOM 727 C C . THR A 1 93 ? 7.164 -16.849 5.308 1.00 50.12 93 THR A C 1
ATOM 729 O O . THR A 1 93 ? 6.055 -16.365 5.087 1.00 50.12 93 THR A O 1
ATOM 732 N N . ILE A 1 94 ? 7.380 -18.165 5.307 1.00 51.34 94 ILE A N 1
ATOM 733 C CA . ILE A 1 94 ? 6.327 -19.182 5.337 1.00 51.34 94 ILE A CA 1
ATOM 734 C C . ILE A 1 94 ? 5.809 -19.258 6.779 1.00 51.34 94 ILE A C 1
ATOM 736 O O . ILE A 1 94 ? 6.314 -20.023 7.594 1.00 51.34 94 ILE A O 1
ATOM 740 N N . ASP A 1 95 ? 4.812 -18.437 7.099 1.00 50.03 95 ASP A N 1
ATOM 741 C CA . ASP A 1 95 ? 3.903 -18.682 8.224 1.00 50.03 95 ASP A CA 1
ATOM 742 C C . ASP A 1 95 ? 2.654 -19.383 7.667 1.00 50.03 95 ASP A C 1
ATOM 744 O O . ASP A 1 95 ? 1.596 -18.792 7.450 1.00 50.03 95 ASP A O 1
ATOM 748 N N . ASP A 1 96 ? 2.819 -20.663 7.332 1.00 55.09 96 ASP A N 1
ATOM 749 C CA . ASP A 1 96 ? 1.709 -21.593 7.138 1.00 55.09 96 ASP A CA 1
ATOM 750 C C . ASP A 1 96 ? 1.152 -21.974 8.525 1.00 55.09 96 ASP A C 1
ATOM 752 O O . ASP A 1 96 ? 1.387 -23.074 9.020 1.00 55.09 96 ASP A O 1
ATOM 756 N N . GLU A 1 97 ? 0.396 -21.086 9.179 1.00 57.31 97 GLU A N 1
ATOM 757 C CA . GLU A 1 97 ? -0.484 -21.506 10.282 1.00 57.31 97 GLU A CA 1
ATOM 758 C C . GLU A 1 97 ? -1.827 -20.759 10.339 1.00 57.31 97 GLU A C 1
ATOM 760 O O . GLU A 1 97 ? -2.287 -20.305 11.384 1.00 57.31 97 GLU A O 1
ATOM 765 N N . ILE A 1 98 ? -2.542 -20.692 9.210 1.00 53.91 98 ILE A N 1
ATOM 766 C CA . ILE A 1 98 ? -3.991 -20.423 9.223 1.00 53.91 98 ILE A CA 1
ATOM 767 C C . ILE A 1 98 ? -4.730 -21.498 8.416 1.00 53.91 98 ILE A C 1
ATOM 769 O O . ILE A 1 98 ? -5.047 -21.333 7.244 1.00 53.91 98 ILE A O 1
ATOM 773 N N . LEU A 1 99 ? -5.038 -22.577 9.143 1.00 56.19 99 LEU A N 1
ATOM 774 C CA . LEU A 1 99 ? -6.181 -23.493 9.025 1.00 56.19 99 LEU A CA 1
ATOM 775 C C . LEU A 1 99 ? -6.382 -24.282 7.709 1.00 56.19 99 LEU A C 1
ATOM 777 O O . LEU A 1 99 ? -6.627 -23.702 6.650 1.00 56.19 99 LEU A O 1
ATOM 781 N N . PRO A 1 100 ? -6.469 -25.630 7.773 1.00 55.78 100 PRO A N 1
ATOM 782 C CA . PRO A 1 100 ? -6.968 -26.407 6.646 1.00 55.78 100 PRO A CA 1
ATOM 783 C C . PRO A 1 100 ? -8.435 -26.029 6.350 1.00 55.78 100 PRO A C 1
ATOM 785 O O . PRO A 1 100 ? -9.211 -25.787 7.283 1.00 55.78 100 PRO A O 1
ATOM 788 N N . PRO A 1 101 ? -8.858 -26.001 5.071 1.00 60.88 101 PRO A N 1
ATOM 789 C CA . PRO A 1 101 ? -10.254 -25.758 4.713 1.00 60.88 101 PRO A CA 1
ATOM 790 C C . PRO A 1 101 ? -11.165 -26.773 5.427 1.00 60.88 101 PRO A C 1
ATOM 792 O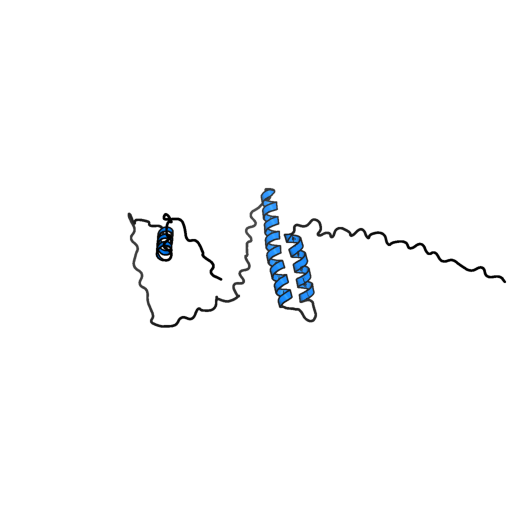 O . PRO A 1 101 ? -10.798 -27.949 5.531 1.00 60.88 101 PRO A O 1
ATOM 795 N N . PRO A 1 102 ? -12.350 -26.366 5.929 1.00 55.25 102 PRO A N 1
ATOM 796 C CA . PRO A 1 102 ? -13.174 -27.237 6.753 1.00 55.25 102 PRO A CA 1
ATOM 797 C C . PRO A 1 102 ? -13.552 -28.515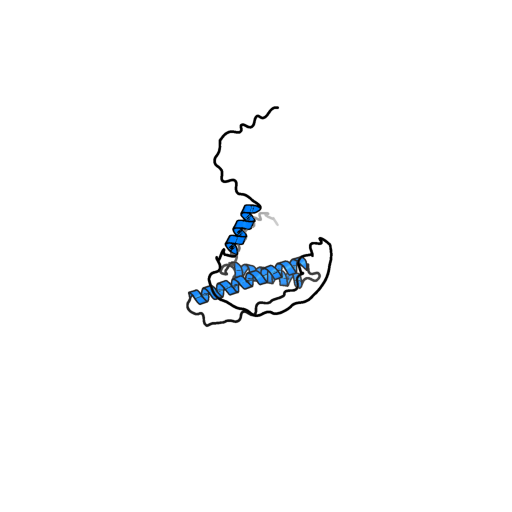 5.990 1.00 55.25 102 PRO A C 1
ATOM 799 O O . PRO A 1 102 ? -13.903 -28.455 4.803 1.00 55.25 102 PRO A O 1
ATOM 802 N N . PRO A 1 103 ? -13.515 -29.682 6.657 1.00 48.19 103 PRO A N 1
ATOM 803 C CA . PRO A 1 103 ? -13.790 -30.957 6.021 1.00 48.19 103 PRO A CA 1
ATOM 804 C C . PRO A 1 103 ? -15.245 -30.990 5.555 1.00 48.19 103 PRO A C 1
ATOM 806 O O . PRO A 1 103 ? -16.184 -30.973 6.356 1.00 48.19 103 PRO A O 1
ATOM 809 N N . ARG A 1 104 ? -15.447 -31.075 4.235 1.00 61.22 104 ARG A N 1
ATOM 810 C CA . ARG A 1 104 ? -16.744 -31.428 3.653 1.00 61.22 104 ARG A CA 1
ATOM 811 C C . ARG A 1 104 ? -17.088 -32.847 4.101 1.00 61.22 104 ARG A C 1
ATOM 813 O O . ARG A 1 104 ? -16.625 -33.826 3.526 1.00 61.22 104 ARG A O 1
ATOM 820 N N . ARG A 1 105 ? -17.907 -32.956 5.147 1.00 58.84 105 ARG A N 1
ATOM 821 C CA . ARG A 1 105 ? -18.549 -34.210 5.543 1.00 58.84 105 ARG A CA 1
ATOM 822 C C . ARG A 1 105 ? -19.466 -34.669 4.406 1.00 58.84 105 ARG A C 1
ATOM 824 O O . ARG A 1 105 ? -20.528 -34.093 4.205 1.00 58.84 105 ARG A O 1
ATOM 831 N N . SER A 1 106 ? -19.099 -35.749 3.728 1.00 45.38 106 SER A N 1
ATOM 832 C CA . SER A 1 106 ? -20.080 -36.772 3.375 1.00 45.38 106 SER A CA 1
ATOM 833 C C . SER A 1 106 ? -19.509 -38.126 3.763 1.00 45.38 106 SER A C 1
ATOM 835 O O . SER A 1 106 ? -18.342 -38.429 3.531 1.00 45.38 106 SER A O 1
ATOM 837 N N . ALA A 1 107 ? -20.322 -38.851 4.509 1.00 49.03 107 ALA A N 1
ATOM 838 C CA . ALA A 1 107 ? -19.948 -39.973 5.337 1.00 49.03 107 ALA A CA 1
ATOM 839 C C . ALA A 1 107 ? -19.720 -41.270 4.543 1.00 49.03 107 ALA A C 1
ATOM 841 O O . ALA A 1 107 ? -20.230 -41.428 3.436 1.00 49.03 107 ALA A O 1
ATOM 842 N N . ARG A 1 108 ? -19.104 -42.229 5.260 1.00 47.53 108 ARG A N 1
ATOM 843 C CA . ARG A 1 108 ? -19.127 -43.700 5.089 1.00 47.53 108 ARG A CA 1
ATOM 844 C C . ARG A 1 108 ? -17.894 -44.274 4.361 1.00 47.53 108 ARG A C 1
ATOM 846 O O . ARG A 1 108 ? -17.779 -44.179 3.152 1.00 47.53 108 ARG A O 1
ATOM 853 N N . SER A 1 109 ? -16.859 -44.690 5.109 1.00 44.28 109 SER A N 1
ATOM 854 C CA . SER A 1 109 ? -16.663 -46.059 5.661 1.00 44.28 109 SER A CA 1
ATOM 855 C C . SER A 1 109 ? -16.479 -47.077 4.515 1.00 44.28 109 SER A C 1
ATOM 857 O O . SER A 1 109 ? -17.395 -47.255 3.729 1.00 44.28 109 SER A O 1
ATOM 859 N N . SER A 1 110 ? -15.365 -47.792 4.314 1.00 46.69 110 SER A N 1
ATOM 860 C CA . SER A 1 110 ? -14.490 -48.466 5.280 1.00 46.69 110 SER A CA 1
ATOM 861 C C . SER A 1 110 ? -13.221 -49.007 4.585 1.00 46.69 110 SER A C 1
ATOM 863 O O . SER A 1 110 ? -13.296 -49.414 3.430 1.00 46.69 110 SER A O 1
ATOM 865 N N . LYS A 1 111 ? -12.175 -49.229 5.395 1.00 44.44 111 LYS A N 1
ATOM 866 C CA . LYS A 1 111 ? -11.196 -50.342 5.335 1.00 44.44 111 LYS A CA 1
ATOM 867 C C . LYS A 1 111 ? -9.861 -50.125 4.597 1.00 44.44 111 LYS A C 1
ATOM 869 O O . LYS A 1 111 ? -9.767 -49.450 3.585 1.00 44.44 111 LYS A O 1
ATOM 874 N N . ALA A 1 112 ? -8.823 -50.678 5.220 1.00 43.00 112 ALA A N 1
ATOM 875 C CA . ALA A 1 112 ? -7.428 -50.255 5.200 1.00 43.00 112 ALA A CA 1
ATOM 876 C C . ALA A 1 112 ? -6.479 -51.195 4.423 1.00 43.00 112 ALA A C 1
ATOM 878 O O . ALA A 1 112 ? -6.735 -52.395 4.393 1.00 43.00 112 ALA A O 1
ATOM 879 N N . ALA A 1 113 ? -5.348 -50.609 3.976 1.00 40.22 113 ALA A N 1
ATOM 880 C CA . ALA A 1 113 ? -3.992 -51.168 3.736 1.00 40.22 113 ALA A CA 1
ATOM 881 C C . ALA A 1 113 ? -3.799 -52.280 2.666 1.00 40.22 113 ALA A C 1
ATOM 883 O O . ALA A 1 113 ? -4.768 -52.940 2.305 1.00 40.22 113 ALA A O 1
ATOM 884 N N . PRO A 1 114 ? -2.555 -52.624 2.236 1.00 43.06 114 PRO A N 1
ATOM 885 C CA . PRO A 1 114 ? -1.298 -51.871 2.034 1.00 43.06 114 PRO A CA 1
ATOM 886 C C . PRO A 1 114 ? -0.728 -52.031 0.584 1.00 43.06 114 PRO A C 1
ATOM 888 O O . PRO A 1 114 ? -1.301 -52.717 -0.256 1.00 43.06 114 PRO A O 1
ATOM 891 N N . ALA A 1 115 ? 0.408 -51.386 0.276 1.00 41.94 115 ALA A N 1
ATOM 892 C CA . ALA A 1 115 ? 1.100 -51.412 -1.031 1.00 41.94 115 ALA A CA 1
ATOM 893 C C . ALA A 1 115 ? 1.603 -52.809 -1.481 1.00 41.94 115 ALA A C 1
ATOM 895 O O . ALA A 1 115 ? 1.909 -53.648 -0.633 1.00 41.94 115 ALA A O 1
ATOM 896 N N . PRO A 1 116 ? 1.840 -53.011 -2.798 1.00 41.72 116 PRO A N 1
ATOM 897 C CA . PRO A 1 116 ? 3.183 -53.449 -3.187 1.00 41.72 116 PRO A CA 1
ATOM 898 C C . PRO A 1 116 ? 3.752 -52.788 -4.459 1.00 41.72 116 PRO A C 1
ATOM 900 O O . PRO A 1 116 ? 3.087 -52.537 -5.461 1.00 41.72 116 PRO A O 1
ATOM 903 N N . ARG A 1 117 ? 5.062 -52.562 -4.368 1.00 47.94 117 ARG A N 1
ATOM 904 C CA . ARG A 1 117 ? 6.055 -52.228 -5.398 1.00 47.94 117 ARG A CA 1
ATOM 905 C C . ARG A 1 117 ? 6.048 -53.275 -6.523 1.00 47.94 117 ARG A C 1
ATOM 907 O O . ARG A 1 117 ? 6.279 -54.436 -6.211 1.00 47.94 117 ARG A O 1
ATOM 914 N N . VAL A 1 118 ? 5.932 -52.882 -7.798 1.00 38.19 118 VAL A N 1
ATOM 915 C CA . VAL A 1 118 ? 6.452 -53.673 -8.935 1.00 38.19 118 VAL A CA 1
ATOM 916 C C . VAL A 1 118 ? 6.978 -52.744 -10.038 1.00 38.19 118 VAL A C 1
ATOM 918 O O . VAL A 1 118 ? 6.298 -51.848 -10.525 1.00 38.19 118 VAL A O 1
ATOM 921 N N . THR A 1 119 ? 8.249 -52.989 -10.335 1.00 38.34 119 THR A N 1
ATOM 922 C CA . THR A 1 119 ? 9.110 -52.637 -11.471 1.00 38.34 119 THR A CA 1
ATOM 923 C C . THR A 1 119 ? 8.477 -52.059 -12.743 1.00 38.34 119 THR A C 1
ATOM 925 O O . THR A 1 119 ? 7.550 -52.621 -13.320 1.00 38.34 119 THR A O 1
ATOM 928 N N . ALA A 1 120 ? 9.114 -50.994 -13.242 1.00 46.47 120 ALA A N 1
ATOM 929 C CA . ALA A 1 120 ? 8.983 -50.493 -14.607 1.00 46.47 120 ALA A CA 1
ATOM 930 C C . ALA A 1 120 ? 9.348 -51.563 -15.652 1.00 46.47 120 ALA A C 1
ATOM 932 O O . ALA A 1 120 ? 10.305 -52.315 -15.459 1.00 46.47 120 ALA A O 1
ATOM 933 N N . PRO A 1 121 ? 8.645 -51.559 -16.795 1.00 40.91 121 PRO A N 1
ATOM 934 C CA . PRO A 1 121 ? 9.357 -51.463 -18.064 1.00 40.91 121 PRO A CA 1
ATOM 935 C C . PRO A 1 121 ? 8.685 -50.464 -19.027 1.00 40.91 121 PRO A C 1
ATOM 937 O O . PRO A 1 121 ? 7.481 -50.481 -19.262 1.00 40.91 121 PRO A O 1
ATOM 940 N N . SER A 1 122 ? 9.499 -49.592 -19.613 1.00 36.31 122 SER A N 1
ATOM 941 C CA . SER A 1 122 ? 9.245 -48.889 -20.883 1.00 36.31 122 SER A CA 1
ATOM 942 C C . SER A 1 122 ? 10.183 -49.554 -21.912 1.00 36.31 122 SER A C 1
ATOM 944 O O . SER A 1 122 ? 11.253 -49.974 -21.458 1.00 36.31 122 SER A O 1
ATOM 946 N N . PRO A 1 123 ? 9.906 -49.659 -23.239 1.00 48.56 123 PRO A N 1
ATOM 947 C CA . PRO A 1 123 ? 9.149 -48.683 -24.036 1.00 48.56 123 PRO A CA 1
ATOM 948 C C . PRO A 1 123 ? 8.316 -49.202 -25.247 1.00 48.56 123 PRO A C 1
ATOM 950 O O . PRO A 1 123 ? 8.591 -50.246 -25.827 1.00 48.56 123 PRO A O 1
ATOM 953 N N . LYS A 1 124 ? 7.392 -48.335 -25.706 1.00 34.28 124 LYS A N 1
ATOM 954 C CA . LYS A 1 124 ? 7.064 -47.930 -27.106 1.00 34.28 124 LYS A CA 1
ATOM 955 C C . LYS A 1 124 ? 5.561 -47.916 -27.474 1.00 34.28 124 LYS A C 1
ATOM 957 O O . LYS A 1 124 ? 4.828 -48.871 -27.271 1.00 34.28 124 LYS A O 1
ATOM 962 N N . SER A 1 125 ? 5.188 -46.747 -28.021 1.00 43.66 125 SER A N 1
ATOM 963 C CA . SER A 1 125 ? 3.933 -46.295 -28.653 1.00 43.66 125 SER A CA 1
ATOM 964 C C . SER A 1 125 ? 2.626 -46.438 -27.864 1.00 43.66 125 SER A C 1
ATOM 966 O O . SER A 1 125 ? 1.745 -47.200 -28.248 1.00 43.66 125 SER A O 1
ATOM 968 N N . SER A 1 126 ? 2.455 -45.627 -26.812 1.00 42.66 126 SER A N 1
ATOM 969 C CA . SER A 1 126 ? 1.118 -45.314 -26.298 1.00 42.66 126 SER A CA 1
ATOM 970 C C . SER A 1 126 ? 0.562 -44.093 -27.027 1.00 42.66 126 SER A C 1
ATOM 972 O O . SER A 1 126 ? 1.236 -43.068 -27.158 1.00 42.66 126 SER A O 1
ATOM 974 N N . GLU A 1 127 ? -0.663 -44.209 -27.529 1.00 56.72 127 GLU A N 1
ATOM 975 C CA . GLU A 1 127 ? -1.453 -43.087 -28.019 1.00 56.72 127 GLU A CA 1
ATOM 976 C C . GLU A 1 127 ? -1.610 -42.071 -26.883 1.00 56.72 127 GLU A C 1
ATOM 978 O O . GLU A 1 127 ? -2.389 -42.240 -25.938 1.00 56.72 127 GLU A O 1
ATOM 983 N N . LYS A 1 128 ? -0.803 -41.012 -26.940 1.00 54.16 128 LYS A N 1
ATOM 984 C CA . LYS A 1 128 ? -0.814 -39.924 -25.968 1.00 54.16 128 LYS A CA 1
ATOM 985 C C . LYS A 1 128 ? -2.035 -39.048 -26.235 1.00 54.16 128 LYS A C 1
ATOM 987 O O . LYS A 1 128 ? -1.899 -37.943 -26.742 1.00 54.16 128 LYS A O 1
ATOM 992 N N . SER A 1 129 ? -3.228 -39.512 -25.864 1.00 62.41 129 SER A N 1
ATOM 993 C CA . SER A 1 129 ? -4.252 -38.543 -25.468 1.00 62.41 129 SER A CA 1
ATOM 994 C C . SER A 1 129 ? -3.699 -37.847 -24.232 1.00 62.41 129 SER A C 1
ATOM 996 O O . SER A 1 129 ? -3.526 -38.470 -23.177 1.00 62.41 129 SER A O 1
ATOM 998 N N . SER A 1 130 ? -3.301 -36.587 -24.409 1.00 79.81 130 SER A N 1
ATOM 999 C CA . SER A 1 130 ? -2.722 -35.788 -23.337 1.00 79.81 130 SER A CA 1
ATOM 1000 C C . SER A 1 130 ? -3.680 -35.805 -22.147 1.00 79.81 130 SER A C 1
ATOM 1002 O O . SER A 1 130 ? -4.899 -35.878 -22.321 1.00 79.81 130 SER A O 1
ATOM 1004 N N . LEU A 1 131 ? -3.164 -35.733 -20.919 1.00 81.94 131 LEU A N 1
ATOM 1005 C CA . LEU A 1 131 ? -4.009 -35.597 -19.725 1.00 81.94 131 LEU A CA 1
ATOM 1006 C C . LEU A 1 131 ? -5.023 -34.448 -19.901 1.00 81.94 131 LEU A C 1
ATOM 1008 O O . LEU A 1 131 ? -6.183 -34.569 -19.508 1.00 81.94 131 LEU A O 1
ATOM 1012 N N . LEU A 1 132 ? -4.594 -33.381 -20.583 1.00 82.50 132 LEU A N 1
ATOM 1013 C CA . LEU A 1 132 ? -5.427 -32.239 -20.950 1.00 82.50 132 LEU A CA 1
ATOM 1014 C C . LEU A 1 132 ? -6.568 -32.621 -21.909 1.00 82.50 132 LEU A C 1
ATOM 1016 O O . LEU A 1 132 ? -7.684 -32.137 -21.736 1.00 82.50 132 LEU A O 1
ATOM 1020 N N . ASP A 1 133 ? -6.338 -33.526 -22.863 1.00 83.62 133 ASP A N 1
ATOM 1021 C CA . ASP A 1 133 ? -7.371 -34.004 -23.796 1.00 83.62 133 ASP A CA 1
ATOM 1022 C C . ASP A 1 133 ? -8.406 -34.881 -23.097 1.00 83.62 133 ASP A C 1
ATOM 1024 O O . ASP A 1 133 ? -9.603 -34.787 -23.375 1.00 83.62 133 ASP A O 1
ATOM 1028 N N . LYS A 1 134 ? -7.966 -35.711 -22.143 1.00 89.56 134 LYS A N 1
ATOM 1029 C CA . LYS A 1 134 ? -8.876 -36.494 -21.296 1.00 89.56 134 LYS A CA 1
ATOM 1030 C C . LYS A 1 134 ? -9.733 -35.576 -20.425 1.00 89.56 134 LYS A C 1
ATOM 1032 O O . LYS A 1 134 ? -10.938 -35.798 -20.315 1.00 89.56 134 LYS A O 1
ATOM 1037 N N . GLY A 1 135 ? -9.131 -34.521 -19.868 1.00 91.06 135 GLY A N 1
ATOM 1038 C CA . GLY A 1 135 ? -9.840 -33.481 -19.122 1.00 91.06 135 GLY A CA 1
ATOM 1039 C C . GLY A 1 135 ? -10.904 -32.778 -19.968 1.00 91.06 135 GLY A C 1
ATOM 1040 O O . GLY A 1 135 ? -12.053 -32.665 -19.541 1.00 91.06 135 GLY A O 1
ATOM 1041 N N . ARG A 1 136 ? -10.561 -32.394 -21.206 1.00 90.12 136 ARG A N 1
ATOM 1042 C CA . ARG A 1 136 ? -11.503 -31.787 -22.164 1.00 90.12 136 ARG A CA 1
ATOM 1043 C C . ARG A 1 136 ? -12.662 -32.724 -22.509 1.00 90.12 136 ARG A C 1
ATOM 1045 O O . ARG A 1 136 ? -13.813 -32.328 -22.356 1.00 90.12 136 ARG A O 1
ATOM 1052 N N . LYS A 1 137 ? -12.375 -33.981 -22.870 1.00 88.25 137 LYS A N 1
ATOM 1053 C CA . LYS A 1 137 ? -13.410 -34.992 -23.164 1.00 88.25 137 LYS A CA 1
ATOM 1054 C C . LYS A 1 137 ? -14.347 -35.247 -21.983 1.00 88.25 137 LYS A C 1
ATOM 1056 O O . LYS A 1 137 ? -15.534 -35.477 -22.189 1.00 88.25 137 LYS A O 1
ATOM 1061 N N . CYS A 1 138 ? -13.834 -35.229 -20.752 1.00 84.38 138 CYS A N 1
ATOM 1062 C CA . CYS A 1 138 ? -14.659 -35.399 -19.556 1.00 84.38 138 CYS A CA 1
ATOM 1063 C C . CYS A 1 138 ? -15.648 -34.233 -19.390 1.00 84.38 138 CYS A C 1
ATOM 1065 O O . CYS A 1 138 ? -16.841 -34.460 -19.190 1.00 84.38 138 CYS A O 1
ATOM 1067 N N . LEU A 1 139 ? -15.176 -32.992 -19.556 1.00 85.88 139 LEU A N 1
ATOM 1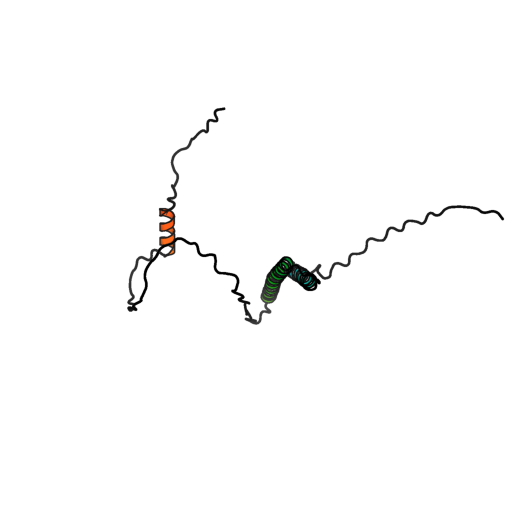068 C CA . LEU A 1 139 ? -16.020 -31.798 -19.465 1.00 85.88 139 LEU A CA 1
ATOM 1069 C C . LEU A 1 139 ? -17.083 -31.735 -20.570 1.00 85.88 139 LEU A C 1
ATOM 1071 O O . LEU A 1 139 ? -18.224 -31.390 -20.276 1.00 85.88 139 LEU A O 1
ATOM 1075 N N . GLU A 1 140 ? -16.758 -32.125 -21.806 1.00 81.81 140 GLU A N 1
ATOM 1076 C CA . GLU A 1 140 ? -17.737 -32.201 -22.907 1.00 81.81 140 GLU A CA 1
ATOM 1077 C C . GLU A 1 140 ? -18.826 -33.253 -22.666 1.00 81.81 140 GLU A C 1
ATOM 1079 O O . GLU A 1 140 ? -19.948 -33.102 -23.141 1.00 81.81 140 GLU A O 1
ATOM 1084 N N . LYS A 1 141 ? -18.524 -34.307 -21.900 1.00 81.44 141 LYS A N 1
ATOM 1085 C CA . LYS A 1 141 ? -19.502 -35.341 -21.537 1.00 81.44 141 LYS A CA 1
ATOM 1086 C C . LYS A 1 141 ? -20.507 -34.853 -20.494 1.00 81.44 141 LYS A C 1
ATOM 1088 O O . LYS A 1 141 ? -21.667 -35.246 -20.541 1.00 81.44 141 LYS A O 1
ATOM 1093 N N . ILE A 1 142 ? -20.055 -34.017 -19.558 1.00 84.38 142 ILE A N 1
ATOM 1094 C CA . ILE A 1 142 ? -20.898 -33.437 -18.499 1.00 84.38 142 ILE A CA 1
ATOM 1095 C C . ILE A 1 142 ? -21.697 -32.249 -19.045 1.00 84.38 142 ILE A C 1
ATOM 1097 O O . ILE A 1 142 ? -22.859 -32.065 -18.692 1.00 84.38 142 ILE A O 1
ATOM 1101 N N . PHE A 1 143 ? -21.095 -31.472 -19.945 1.00 76.25 143 PHE A N 1
ATOM 1102 C CA . PHE A 1 143 ? -21.722 -30.330 -20.597 1.00 76.25 143 PHE A CA 1
ATOM 1103 C C . PHE A 1 143 ? -21.594 -30.461 -22.115 1.00 76.25 143 PHE A C 1
ATOM 1105 O O . PHE A 1 143 ? -20.742 -29.793 -22.713 1.00 76.25 143 PHE A O 1
ATOM 1112 N N . PRO A 1 144 ? -22.432 -31.294 -22.761 1.00 73.44 144 PRO A N 1
ATOM 1113 C CA . PRO A 1 144 ? -22.450 -31.380 -24.210 1.00 73.44 144 PRO A CA 1
ATOM 1114 C C . PRO A 1 144 ? -22.747 -29.991 -24.762 1.00 73.44 144 PRO A C 1
ATOM 1116 O O . PRO A 1 144 ? -23.849 -29.458 -24.598 1.00 73.44 144 PRO A O 1
ATOM 1119 N N . ARG A 1 145 ? -21.754 -29.358 -25.394 1.00 66.00 145 ARG A N 1
ATOM 1120 C CA . ARG A 1 145 ? -22.008 -28.121 -26.121 1.00 66.00 145 ARG A CA 1
ATOM 1121 C C . ARG A 1 145 ? -22.902 -28.482 -27.296 1.00 66.00 145 ARG A C 1
ATOM 1123 O O . ARG A 1 145 ? -22.473 -29.129 -28.246 1.00 66.00 145 ARG A O 1
ATOM 1130 N N . ARG A 1 146 ? -24.170 -28.074 -27.214 1.00 62.28 146 ARG A N 1
ATOM 1131 C CA . ARG A 1 146 ? -25.087 -28.061 -28.351 1.00 62.28 146 ARG A CA 1
ATOM 1132 C C . ARG A 1 146 ? -24.508 -27.088 -29.375 1.00 62.28 146 ARG A C 1
ATOM 1134 O O . ARG A 1 146 ? -24.767 -25.889 -29.293 1.00 62.28 146 ARG A O 1
ATOM 1141 N N . ASN A 1 147 ? -23.687 -27.591 -30.294 1.00 55.62 147 ASN A N 1
ATOM 1142 C CA . ASN A 1 147 ? -23.259 -26.835 -31.462 1.00 55.62 147 ASN A CA 1
ATOM 1143 C C . ASN A 1 147 ? -24.530 -26.443 -32.219 1.00 55.62 147 ASN A C 1
ATOM 1145 O O . ASN A 1 147 ? -25.275 -27.291 -32.707 1.00 55.62 147 ASN A O 1
ATOM 1149 N N . GLY A 1 148 ? -24.852 -25.155 -32.162 1.00 52.53 148 GLY A N 1
ATOM 1150 C CA . GLY A 1 148 ? -26.089 -24.621 -32.697 1.00 52.53 148 GLY A CA 1
ATOM 1151 C C . GLY A 1 148 ? -26.054 -24.588 -34.215 1.00 52.53 148 GLY A C 1
ATOM 1152 O O . GLY A 1 148 ? -25.124 -24.037 -34.789 1.00 52.53 148 GLY A O 1
ATOM 1153 N N . ALA A 1 149 ? -27.105 -25.116 -34.834 1.00 51.62 149 ALA A N 1
ATOM 1154 C CA . ALA A 1 149 ? -27.618 -24.641 -36.113 1.00 51.62 149 ALA A CA 1
ATOM 1155 C C . ALA A 1 149 ? -29.009 -25.244 -36.357 1.00 51.62 149 ALA A C 1
ATOM 1157 O O . ALA A 1 149 ? -29.159 -26.175 -37.138 1.00 51.62 149 ALA A O 1
ATOM 1158 N N . HIS A 1 150 ? -30.040 -24.723 -35.689 1.00 42.88 150 HIS A N 1
ATOM 1159 C CA . HIS A 1 150 ? -31.367 -24.704 -36.300 1.00 42.88 150 HIS A CA 1
ATOM 1160 C C . HIS A 1 150 ? -32.228 -23.605 -35.681 1.00 42.88 150 HIS A C 1
ATOM 1162 O O . HIS A 1 150 ? -32.384 -23.560 -34.463 1.00 42.88 150 HIS A O 1
ATOM 1168 N N . LEU A 1 151 ? -32.744 -22.753 -36.569 1.00 44.66 151 LEU A N 1
ATOM 1169 C CA . LEU A 1 151 ? -33.980 -21.976 -36.472 1.00 44.66 151 LEU A CA 1
ATOM 1170 C C . LEU A 1 151 ? -34.203 -21.204 -35.163 1.00 44.66 151 LEU A C 1
ATOM 1172 O O . LEU A 1 151 ? -34.550 -21.747 -34.124 1.00 44.66 151 LEU A O 1
ATOM 1176 N N . ALA A 1 152 ? -33.966 -19.896 -35.151 1.00 49.97 152 ALA A N 1
ATOM 1177 C CA . ALA A 1 152 ? -34.958 -18.918 -35.601 1.00 49.97 152 ALA A CA 1
ATOM 1178 C C . ALA A 1 152 ? -36.346 -19.129 -34.959 1.00 49.97 152 ALA A C 1
ATOM 1180 O O . ALA A 1 152 ? -37.017 -20.119 -35.219 1.00 49.97 152 ALA A O 1
ATOM 1181 N N . GLN A 1 153 ? -36.776 -18.088 -34.237 1.00 51.84 153 GLN A N 1
ATOM 1182 C CA . GLN A 1 153 ? -38.141 -17.797 -33.781 1.00 51.84 153 GLN A CA 1
ATOM 1183 C C . GLN A 1 153 ? -38.623 -18.518 -32.512 1.00 51.84 153 GLN A C 1
ATOM 1185 O O . GLN A 1 153 ? -39.077 -19.652 -32.535 1.00 51.84 153 GLN A O 1
ATOM 1190 N N . SER A 1 154 ? -38.681 -17.769 -31.409 1.00 41.88 154 SER A N 1
ATOM 1191 C CA . SER A 1 154 ? -39.741 -17.954 -30.416 1.00 41.88 154 SER A CA 1
ATOM 1192 C C . SER A 1 154 ? -40.163 -16.580 -29.907 1.00 41.88 154 SER A C 1
ATOM 1194 O O . SER A 1 154 ? -39.454 -15.937 -29.135 1.00 41.88 154 SER A O 1
ATOM 1196 N N . ARG A 1 155 ? -41.296 -16.102 -30.428 1.00 53.88 155 ARG A N 1
ATOM 1197 C CA . ARG A 1 155 ? -41.995 -14.900 -29.967 1.00 53.88 155 ARG A CA 1
ATOM 1198 C C . ARG A 1 155 ? -42.475 -15.141 -28.534 1.00 53.88 155 ARG A C 1
ATOM 1200 O O . ARG A 1 155 ? -43.109 -16.156 -28.271 1.00 53.88 155 ARG A O 1
ATOM 1207 N N . VAL A 1 156 ? -42.196 -14.209 -27.630 1.00 48.81 156 VAL A N 1
ATOM 1208 C CA . VAL A 1 156 ? -42.814 -14.170 -26.300 1.00 48.81 156 VAL A CA 1
ATOM 1209 C C . VAL A 1 156 ? -44.115 -13.386 -26.434 1.00 48.81 156 VAL A C 1
ATOM 1211 O O . VAL A 1 156 ? -44.082 -12.187 -26.700 1.00 48.81 156 VAL A O 1
ATOM 1214 N N . THR A 1 157 ? -45.261 -14.048 -26.290 1.00 51.22 157 THR A N 1
ATOM 1215 C CA . THR A 1 157 ? -46.545 -13.370 -26.074 1.00 51.22 157 THR A CA 1
ATOM 1216 C C . THR A 1 157 ? -46.729 -13.147 -24.579 1.00 51.22 157 THR A C 1
ATOM 1218 O O . THR A 1 157 ? -46.863 -14.107 -23.822 1.00 51.22 157 THR A O 1
ATOM 1221 N N . VAL A 1 158 ? -46.726 -11.881 -24.164 1.00 48.34 158 VAL A N 1
ATOM 1222 C CA . VAL A 1 158 ? -47.247 -11.443 -22.865 1.00 48.34 158 VAL A CA 1
ATOM 1223 C C . VAL A 1 158 ? -48.771 -11.447 -22.977 1.00 48.34 158 VAL A C 1
ATOM 1225 O O . VAL A 1 158 ? -49.312 -10.788 -23.863 1.00 48.34 158 VAL A O 1
ATOM 1228 N N . VAL A 1 159 ? -49.454 -12.196 -22.113 1.00 51.00 159 VAL A N 1
ATOM 1229 C CA . VAL A 1 159 ? -50.898 -12.047 -21.886 1.00 51.00 159 VAL A CA 1
ATOM 1230 C C . VAL A 1 159 ? -51.067 -11.402 -20.517 1.00 51.00 159 VAL A C 1
ATOM 1232 O O . VAL A 1 159 ? -50.482 -11.872 -19.539 1.00 51.00 159 VAL A O 1
ATOM 1235 N N . ALA A 1 160 ? -51.784 -10.279 -20.530 1.00 49.78 160 ALA A N 1
ATOM 1236 C CA . ALA A 1 160 ? -52.227 -9.492 -19.387 1.00 49.78 160 ALA A CA 1
ATOM 1237 C C . ALA A 1 160 ? -53.532 -10.050 -18.809 1.00 49.78 160 ALA A C 1
ATOM 1239 O O . ALA A 1 160 ? -54.289 -10.676 -19.590 1.00 49.78 160 ALA A O 1
#

Foldseek 3Di:
DDDDDDDDPPPPDDPDDPPPPCDPCNPDDPLVVQLVVLVVQLVVQVPDPDHDPVSNVVSVVSNVVSVVVVVVVVQVVCVVVVNDDDPPPPPPPPPPDDDDDDDPDDDDDDDDDDDDDDDDDDDDDDPCPDPVNVVVVVVCVVPVPPPDDDDDDDDDDDDD

Organism: NCBI:txid1448316

Sequence (160 aa):
MSYTSSSRFSKSTSPAPRTRRPSPLGRTSLHLRLSLLSGEKYEQESSAKEPDLRRCLSHAHIHAKSMAMVKRDIRVHIRSMGMAMDDDSDEDTIDDEILPPPPRRSARSSKAAPAPRVTAPSPKSSEKSSLLDKGRKCLEKIFPRRNGAHLAQSRVTVVA

Radius of gyration: 35.48 Å; chains: 1; bounding box: 77×122×66 Å